Protein AF-A0AAN9A4E6-F1 (afdb_monomer_lite)

Secondary structure (DSSP, 8-state):
-HHHHHHHHHHHHHHHHHHHHHHHHHHHHHHHHHS------TT----HHHHHHHHHHHHH-----------S-S-S--PPPPPPTTTSPPPPPHHHHHTTHHHHHHHHHHHHHHHHHHHHHHHHHHHHHHHHHHHHHHHHHHHHHHHHHHHHHHHHHHHHHHHHHHHHHT--

pLDDT: mean 75.75, std 17.44, range [39.69, 97.88]

Structure (mmCIF, N/CA/C/O backbone):
data_AF-A0AAN9A4E6-F1
#
_entry.id   AF-A0AAN9A4E6-F1
#
loop_
_atom_site.group_PDB
_atom_site.id
_atom_site.type_symbol
_atom_site.label_atom_id
_atom_site.label_alt_id
_atom_site.label_comp_id
_atom_site.label_asym_id
_atom_site.label_entity_id
_atom_site.label_seq_id
_atom_site.pdbx_PDB_ins_code
_atom_site.Cartn_x
_atom_site.Cartn_y
_atom_site.Cartn_z
_atom_site.occupancy
_atom_site.B_iso_or_equiv
_atom_site.auth_seq_id
_atom_site.auth_comp_id
_atom_site.auth_asym_id
_atom_site.auth_atom_id
_atom_site.pdbx_PDB_model_num
ATOM 1 N N . MET A 1 1 ? 35.229 -15.021 -0.416 1.00 56.41 1 MET A N 1
ATOM 2 C CA . MET A 1 1 ? 34.281 -14.074 0.224 1.00 56.41 1 MET A CA 1
ATOM 3 C C . MET A 1 1 ? 34.875 -12.681 0.481 1.00 56.41 1 MET A C 1
ATOM 5 O O . MET A 1 1 ? 34.088 -11.760 0.625 1.00 56.41 1 MET A O 1
ATOM 9 N N . LYS A 1 2 ? 36.209 -12.477 0.507 1.00 57.44 2 LYS A N 1
ATOM 10 C CA . LYS A 1 2 ? 36.812 -11.129 0.637 1.00 57.44 2 LYS A CA 1
ATOM 11 C C . LYS A 1 2 ? 36.612 -10.239 -0.604 1.00 57.44 2 LYS A C 1
ATOM 13 O O . LYS A 1 2 ? 36.347 -9.055 -0.442 1.00 57.44 2 LYS A O 1
ATOM 18 N N . ASP A 1 3 ? 36.610 -10.825 -1.803 1.00 75.81 3 ASP A N 1
ATOM 19 C CA . ASP A 1 3 ? 36.472 -10.070 -3.061 1.00 75.81 3 ASP A CA 1
ATOM 20 C C . ASP A 1 3 ? 35.154 -9.305 -3.191 1.00 75.81 3 ASP A C 1
ATOM 22 O O . ASP A 1 3 ? 35.143 -8.175 -3.664 1.00 75.81 3 ASP A O 1
ATOM 26 N N . LEU A 1 4 ? 34.034 -9.879 -2.741 1.00 79.38 4 LEU A N 1
ATOM 27 C CA . LEU A 1 4 ? 32.730 -9.221 -2.873 1.00 79.38 4 LEU A CA 1
ATOM 28 C C . LEU A 1 4 ? 32.648 -7.945 -2.026 1.00 79.38 4 LEU A C 1
ATOM 30 O O . LEU A 1 4 ? 32.061 -6.949 -2.439 1.00 79.38 4 LEU A O 1
ATOM 34 N N . HIS A 1 5 ? 33.250 -7.979 -0.837 1.00 81.56 5 HIS A N 1
ATOM 35 C CA . HIS A 1 5 ? 33.288 -6.824 0.049 1.00 81.56 5 HIS A CA 1
ATOM 36 C C . HIS A 1 5 ? 34.184 -5.724 -0.526 1.00 81.56 5 HIS A C 1
ATOM 38 O O . HIS A 1 5 ? 33.785 -4.565 -0.553 1.00 81.56 5 HIS A O 1
ATOM 44 N N . GLU A 1 6 ? 35.344 -6.091 -1.073 1.00 85.31 6 GLU A N 1
ATOM 45 C CA . GLU A 1 6 ? 36.250 -5.139 -1.715 1.00 85.31 6 GLU A CA 1
ATOM 46 C C . GLU A 1 6 ? 35.633 -4.495 -2.967 1.00 85.31 6 GLU A C 1
ATOM 48 O O . GLU A 1 6 ? 35.752 -3.286 -3.170 1.00 85.31 6 GLU A O 1
ATOM 53 N N . VAL A 1 7 ? 34.915 -5.272 -3.783 1.00 84.62 7 VAL A N 1
ATOM 54 C CA . VAL A 1 7 ? 34.176 -4.751 -4.942 1.00 84.62 7 VAL A CA 1
ATOM 55 C C . VAL A 1 7 ? 33.073 -3.788 -4.498 1.00 84.62 7 VAL A C 1
ATOM 57 O O . VAL A 1 7 ? 32.965 -2.698 -5.057 1.00 84.62 7 VAL A O 1
ATOM 60 N N . ASN A 1 8 ? 32.304 -4.134 -3.463 1.00 83.62 8 ASN A N 1
ATOM 61 C CA . ASN A 1 8 ? 31.252 -3.261 -2.941 1.00 83.62 8 ASN A CA 1
ATOM 62 C C . ASN A 1 8 ? 31.806 -1.947 -2.380 1.00 83.62 8 ASN A C 1
ATOM 64 O O . ASN A 1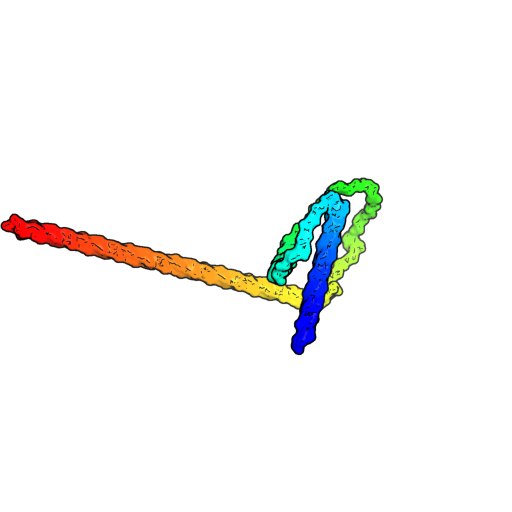 8 ? 31.252 -0.886 -2.661 1.00 83.62 8 ASN A O 1
ATOM 68 N N . GLU A 1 9 ? 32.914 -1.986 -1.641 1.00 85.12 9 GLU A N 1
ATOM 69 C CA . GLU A 1 9 ? 33.566 -0.773 -1.134 1.00 85.12 9 GLU A CA 1
ATOM 70 C C . GLU A 1 9 ? 34.098 0.106 -2.277 1.00 85.12 9 GLU A C 1
ATOM 72 O O . GLU A 1 9 ? 33.914 1.324 -2.266 1.00 85.12 9 GLU A O 1
ATOM 77 N N . ARG A 1 10 ? 34.677 -0.489 -3.330 1.00 84.94 10 ARG A N 1
ATOM 78 C CA . ARG A 1 10 ? 35.106 0.258 -4.528 1.00 84.94 10 ARG A CA 1
ATOM 79 C C . ARG A 1 10 ? 33.936 0.934 -5.240 1.00 84.94 10 ARG A C 1
ATOM 81 O O . ARG A 1 10 ? 34.072 2.082 -5.659 1.00 84.94 10 ARG A O 1
ATOM 88 N N . VAL A 1 11 ? 32.803 0.244 -5.382 1.00 84.56 11 VAL A N 1
ATOM 89 C CA . VAL A 1 11 ? 31.593 0.809 -5.998 1.00 84.56 11 VAL A CA 1
ATOM 90 C C . VAL A 1 11 ? 31.053 1.958 -5.152 1.00 84.56 11 VAL A C 1
ATOM 92 O O . VAL A 1 11 ? 30.831 3.040 -5.688 1.00 84.56 11 VAL A O 1
ATOM 95 N N . LYS A 1 12 ? 30.924 1.776 -3.833 1.00 83.00 12 LYS A N 1
ATOM 96 C CA . LYS A 1 12 ? 30.470 2.835 -2.916 1.00 83.00 12 LYS A CA 1
ATOM 97 C C . LYS A 1 12 ? 31.342 4.085 -3.001 1.00 83.00 12 LYS A C 1
ATOM 99 O O . LYS A 1 12 ? 30.815 5.188 -3.136 1.00 83.00 12 LYS A O 1
ATOM 104 N N . ASN A 1 13 ? 32.662 3.915 -2.989 1.00 85.19 13 ASN A N 1
ATOM 105 C CA . ASN A 1 13 ? 33.601 5.031 -3.079 1.00 85.19 13 ASN A CA 1
ATOM 106 C C . ASN A 1 13 ? 33.473 5.780 -4.411 1.00 85.19 13 ASN A C 1
ATOM 108 O O . ASN A 1 13 ? 33.335 7.002 -4.411 1.00 85.19 13 ASN A O 1
ATOM 112 N N . LYS A 1 14 ? 33.414 5.060 -5.539 1.00 89.25 14 LYS A N 1
ATOM 113 C CA . LYS A 1 14 ? 33.226 5.684 -6.859 1.00 89.25 14 LYS A CA 1
ATOM 114 C C . LYS A 1 14 ? 31.885 6.402 -6.989 1.00 89.25 14 LYS A C 1
ATOM 116 O O . LYS A 1 14 ? 31.822 7.482 -7.569 1.00 89.25 14 LYS A O 1
ATOM 121 N N . THR A 1 15 ? 30.815 5.842 -6.434 1.00 83.00 15 THR A N 1
ATOM 122 C CA . THR A 1 15 ? 29.497 6.490 -6.427 1.00 83.00 15 THR A CA 1
ATOM 123 C C . THR A 1 15 ? 29.530 7.809 -5.654 1.00 83.00 15 THR A C 1
ATOM 125 O O . THR A 1 15 ? 28.965 8.805 -6.109 1.00 83.00 15 THR A O 1
ATOM 128 N N . LEU A 1 16 ? 30.233 7.854 -4.516 1.00 82.06 16 LEU A N 1
ATOM 129 C CA . LEU A 1 16 ? 30.421 9.086 -3.745 1.00 82.06 16 LEU A CA 1
ATOM 130 C C . LEU A 1 16 ? 31.248 10.130 -4.506 1.00 82.06 16 LEU A C 1
ATOM 132 O O . LEU A 1 16 ? 30.900 11.311 -4.487 1.00 82.06 16 LEU A O 1
ATOM 136 N N . GLU A 1 17 ? 32.312 9.714 -5.192 1.00 85.19 17 GLU A N 1
ATOM 137 C CA . GLU A 1 17 ? 33.138 10.600 -6.022 1.00 85.19 17 GLU A CA 1
ATOM 138 C C . GLU A 1 17 ? 32.333 11.222 -7.168 1.00 85.19 17 GLU A C 1
ATOM 140 O O . GLU A 1 17 ? 32.284 12.448 -7.285 1.00 85.19 17 GLU A O 1
ATOM 145 N N . LEU A 1 18 ? 31.616 10.399 -7.940 1.00 87.31 18 LEU A N 1
ATOM 146 C CA . LEU A 1 18 ? 30.759 10.864 -9.035 1.00 87.31 18 LEU A CA 1
ATOM 147 C C . LEU A 1 18 ? 29.684 11.833 -8.546 1.00 87.31 18 LEU A C 1
ATOM 149 O O . LEU A 1 18 ? 29.337 12.792 -9.232 1.00 87.31 18 LEU A O 1
ATOM 153 N N . ARG A 1 19 ? 29.142 11.606 -7.348 1.00 80.62 19 ARG A N 1
ATOM 154 C CA . ARG A 1 19 ? 28.154 12.509 -6.760 1.00 80.62 19 ARG A CA 1
ATOM 155 C C . ARG A 1 19 ? 28.755 13.873 -6.435 1.00 80.62 19 ARG A C 1
ATOM 157 O O . ARG A 1 19 ? 28.137 14.883 -6.759 1.00 80.62 19 ARG A O 1
ATOM 164 N N . ARG A 1 20 ? 29.937 13.915 -5.814 1.00 82.56 20 ARG A N 1
ATOM 165 C CA . ARG A 1 20 ? 30.631 15.181 -5.518 1.00 82.56 20 ARG A CA 1
ATOM 166 C C . ARG A 1 20 ? 30.914 15.961 -6.795 1.00 82.56 20 ARG A C 1
ATOM 168 O O . ARG A 1 20 ? 30.699 17.168 -6.830 1.00 82.56 20 ARG A O 1
ATOM 175 N N . GLU A 1 21 ? 31.338 15.263 -7.842 1.00 86.75 21 GLU A N 1
ATOM 176 C CA . GLU A 1 21 ? 31.574 15.865 -9.150 1.00 86.75 21 GLU A CA 1
ATOM 177 C C . GLU A 1 21 ? 30.280 16.410 -9.770 1.00 86.75 21 GLU A C 1
ATOM 179 O O . GLU A 1 21 ? 30.243 17.563 -10.190 1.00 86.75 21 GLU A O 1
ATOM 184 N N . ARG A 1 22 ? 29.180 15.645 -9.741 1.00 85.69 22 ARG A N 1
ATOM 185 C CA . ARG A 1 22 ? 27.866 16.105 -10.223 1.00 85.69 22 ARG A CA 1
ATOM 186 C C . ARG A 1 22 ? 27.371 17.341 -9.482 1.00 85.69 22 ARG A C 1
ATOM 188 O O . ARG A 1 22 ? 26.930 18.284 -10.125 1.00 85.69 22 ARG A O 1
ATOM 195 N N . VAL A 1 23 ? 27.452 17.351 -8.150 1.00 85.25 23 VAL A N 1
ATOM 196 C CA . VAL A 1 23 ? 27.041 18.512 -7.342 1.00 85.25 23 VAL A CA 1
ATOM 197 C C . VAL A 1 23 ? 27.884 19.730 -7.705 1.00 85.25 23 VAL A C 1
ATOM 199 O O . VAL A 1 23 ? 27.326 20.796 -7.942 1.00 85.25 23 VAL A O 1
ATOM 202 N N . ARG A 1 24 ? 29.203 19.562 -7.848 1.00 87.31 24 ARG A N 1
ATOM 203 C CA . ARG A 1 24 ? 30.099 20.637 -8.285 1.00 87.31 24 ARG A CA 1
ATOM 204 C C . ARG A 1 24 ? 29.708 21.192 -9.659 1.00 87.31 24 ARG A C 1
ATOM 206 O O . ARG A 1 24 ? 29.629 22.405 -9.814 1.00 87.31 24 ARG A O 1
ATOM 213 N N . LEU A 1 25 ? 29.435 20.323 -10.634 1.00 88.38 25 LEU A N 1
ATOM 214 C CA . LEU A 1 25 ? 29.020 20.736 -11.980 1.00 88.38 25 LEU A CA 1
ATOM 215 C C . LEU A 1 25 ? 27.668 21.458 -11.969 1.00 88.38 25 LEU A C 1
ATOM 217 O O . LEU A 1 25 ? 27.495 22.443 -12.680 1.00 88.38 25 LEU A O 1
ATOM 221 N N . ILE A 1 26 ? 26.721 20.996 -11.150 1.00 85.81 26 ILE A N 1
ATOM 222 C CA . ILE A 1 26 ? 25.425 21.660 -10.970 1.00 85.81 26 ILE A CA 1
ATOM 223 C C . ILE A 1 26 ? 25.628 23.052 -10.371 1.00 85.81 26 ILE A C 1
ATOM 225 O O . ILE A 1 26 ? 25.056 24.005 -10.884 1.00 85.81 26 ILE A O 1
ATOM 229 N N . GLN A 1 27 ? 26.464 23.196 -9.341 1.00 84.50 27 GLN A N 1
ATOM 230 C CA . GLN A 1 27 ? 26.773 24.501 -8.746 1.00 84.50 27 GLN A CA 1
ATOM 231 C C . GLN A 1 27 ? 27.404 25.456 -9.761 1.00 84.50 27 GLN A C 1
ATOM 233 O O . GLN A 1 27 ? 27.016 26.619 -9.833 1.00 84.50 27 GLN A O 1
ATOM 238 N N . GLU A 1 28 ? 28.341 24.964 -10.570 1.00 86.81 28 GLU A N 1
ATOM 239 C CA . GLU A 1 28 ? 28.983 25.750 -11.623 1.00 86.81 28 GLU A CA 1
ATOM 240 C C . GLU A 1 28 ? 27.975 26.185 -12.696 1.00 86.81 28 GLU A C 1
ATOM 242 O O . GLU A 1 28 ? 27.922 27.363 -13.047 1.00 86.81 28 GLU A O 1
ATOM 247 N N . LYS A 1 29 ? 27.103 25.273 -13.144 1.00 87.31 29 LYS A N 1
ATOM 248 C CA . LYS A 1 29 ? 26.045 25.576 -14.119 1.00 87.31 29 LYS A CA 1
ATOM 249 C C . LYS A 1 29 ? 24.985 26.529 -13.580 1.00 87.31 29 LYS A C 1
ATOM 251 O O . LYS A 1 29 ? 24.548 27.422 -14.297 1.00 87.31 29 LYS A O 1
ATOM 256 N N . VAL A 1 30 ? 24.584 26.371 -12.325 1.00 86.38 30 VAL A N 1
ATOM 257 C CA . VAL A 1 30 ? 23.643 27.274 -11.653 1.00 86.38 30 VAL A CA 1
ATOM 258 C C . VAL A 1 30 ? 24.243 28.671 -11.514 1.00 86.38 30 VAL A C 1
ATOM 260 O O . VAL A 1 30 ? 23.570 29.660 -11.797 1.00 86.38 30 VAL A O 1
ATOM 263 N N . LYS A 1 31 ? 25.526 28.761 -11.154 1.00 85.81 31 LYS A N 1
ATOM 264 C CA . LYS A 1 31 ? 26.251 30.032 -11.084 1.00 85.81 31 LYS A CA 1
ATOM 265 C C . LYS A 1 31 ? 26.351 30.706 -12.453 1.00 85.81 31 LYS A C 1
ATOM 267 O O . LYS A 1 31 ? 26.167 31.916 -12.535 1.00 85.81 31 LYS A O 1
ATOM 272 N N . GLU A 1 32 ? 26.604 29.938 -13.513 1.00 85.25 32 GLU A N 1
ATOM 273 C CA . GLU A 1 32 ? 26.640 30.431 -14.896 1.00 85.25 32 GLU A CA 1
ATOM 274 C C . GLU A 1 32 ? 25.271 30.960 -15.358 1.00 85.25 32 GLU A C 1
ATOM 276 O O . GLU A 1 32 ? 25.199 32.029 -15.958 1.00 85.25 32 GLU A O 1
ATOM 281 N N . LEU A 1 33 ? 24.186 30.237 -15.062 1.00 83.44 33 LEU A N 1
ATOM 282 C CA . LEU A 1 33 ? 22.842 30.556 -15.558 1.00 83.44 33 LEU A CA 1
ATOM 283 C C . LEU A 1 33 ? 22.113 31.624 -14.734 1.00 83.44 33 LEU A C 1
ATOM 285 O O . LEU A 1 33 ? 21.390 32.442 -15.300 1.00 83.44 33 LEU A O 1
ATOM 289 N N . TRP A 1 34 ? 22.265 31.612 -13.408 1.00 79.88 34 TRP A N 1
ATOM 290 C CA . TRP A 1 34 ? 21.479 32.452 -12.492 1.00 79.88 34 TRP A CA 1
ATOM 291 C C . TRP A 1 34 ? 22.317 33.466 -11.711 1.00 79.88 34 TRP A C 1
ATOM 293 O O . TRP A 1 34 ? 21.764 34.274 -10.964 1.00 79.88 34 TRP A O 1
ATOM 303 N N . GLY A 1 35 ? 23.648 33.444 -11.848 1.00 76.06 35 GLY A N 1
ATOM 304 C CA . GLY A 1 35 ? 24.549 34.384 -11.170 1.00 76.06 35 GLY A CA 1
ATOM 305 C C . GLY A 1 35 ? 24.531 34.288 -9.639 1.00 76.06 35 GLY A C 1
ATOM 306 O O . GLY A 1 35 ? 25.121 35.128 -8.964 1.00 76.06 35 GLY A O 1
ATOM 307 N N . THR A 1 36 ? 23.849 33.283 -9.084 1.00 68.62 36 THR A N 1
ATOM 308 C CA . THR A 1 36 ? 23.672 33.066 -7.647 1.00 68.62 36 THR A CA 1
ATOM 309 C C . THR A 1 36 ? 24.448 31.829 -7.215 1.00 68.62 36 THR A C 1
ATOM 311 O O . THR A 1 36 ? 24.412 30.790 -7.872 1.00 68.62 36 THR A O 1
ATOM 314 N N . GLU A 1 37 ? 25.174 31.939 -6.107 1.00 70.44 37 GLU A N 1
ATOM 315 C CA . GLU A 1 37 ? 25.956 30.838 -5.552 1.00 70.44 37 GLU A CA 1
ATOM 316 C C . GLU A 1 37 ? 25.087 30.057 -4.563 1.00 70.44 37 GLU A C 1
ATOM 318 O O . GLU A 1 37 ? 24.683 30.584 -3.529 1.00 70.44 37 GLU A O 1
ATOM 323 N N . ILE A 1 38 ? 24.752 28.812 -4.914 1.00 69.94 38 ILE A N 1
ATOM 324 C CA . ILE A 1 38 ? 23.999 27.906 -4.042 1.00 69.94 38 ILE A CA 1
ATOM 325 C C . ILE A 1 38 ? 24.981 26.935 -3.387 1.00 69.94 38 ILE A C 1
ATOM 327 O O . ILE A 1 38 ? 25.633 26.123 -4.054 1.00 69.94 38 ILE A O 1
ATOM 331 N N . GLU A 1 39 ? 25.067 26.993 -2.062 1.00 69.81 39 GLU A N 1
ATOM 332 C CA . GLU A 1 39 ? 25.796 26.007 -1.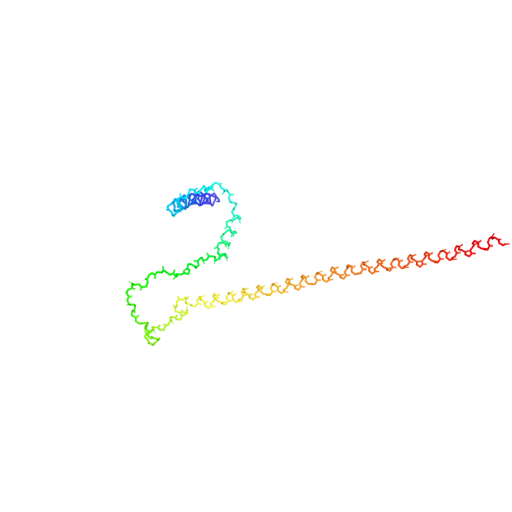270 1.00 69.81 39 GLU A CA 1
ATOM 333 C C . GLU A 1 39 ? 24.950 24.735 -1.142 1.00 69.81 39 GLU A C 1
ATOM 335 O O . GLU A 1 39 ? 23.988 24.664 -0.380 1.00 69.81 39 GLU A O 1
ATOM 340 N N . LEU A 1 40 ? 25.299 23.717 -1.930 1.00 66.81 40 LEU A N 1
ATOM 341 C CA . LEU A 1 40 ? 24.735 22.378 -1.830 1.00 66.81 40 LEU A CA 1
ATOM 342 C C . LEU A 1 40 ? 25.696 21.531 -0.998 1.00 66.81 40 LEU A C 1
ATOM 344 O O . LEU A 1 40 ? 26.831 21.276 -1.410 1.00 66.81 40 LEU A O 1
ATOM 348 N N . ASP A 1 41 ? 25.248 21.092 0.176 1.00 61.44 41 ASP A N 1
ATOM 349 C CA . ASP A 1 41 ? 26.063 20.246 1.041 1.00 61.44 41 ASP A CA 1
ATOM 350 C C . ASP A 1 41 ? 26.215 18.841 0.436 1.00 61.44 41 ASP A C 1
ATOM 352 O O . ASP A 1 41 ? 25.289 18.028 0.380 1.00 61.44 41 ASP A O 1
ATOM 356 N N . SER A 1 42 ? 27.428 18.556 -0.032 1.00 58.72 42 SER A N 1
ATOM 357 C CA . SER A 1 42 ? 27.807 17.279 -0.639 1.00 58.72 42 SER A CA 1
ATOM 358 C C . SER A 1 42 ? 28.101 16.173 0.385 1.00 58.72 42 SER A C 1
ATOM 360 O O . SER A 1 42 ? 28.379 15.037 -0.011 1.00 58.72 42 SER A O 1
ATOM 362 N N . THR A 1 43 ? 28.053 16.477 1.690 1.00 56.03 43 THR A N 1
ATOM 363 C CA . THR A 1 43 ? 28.392 15.537 2.771 1.00 56.03 43 THR A CA 1
ATOM 364 C C . THR A 1 43 ? 27.199 14.856 3.436 1.00 56.03 43 THR A C 1
ATOM 366 O O . THR A 1 43 ? 27.410 13.947 4.245 1.00 56.03 43 THR A O 1
ATOM 369 N N . LEU A 1 44 ? 25.963 15.196 3.055 1.00 56.16 44 LEU A N 1
ATOM 370 C CA . LEU A 1 44 ? 24.766 14.494 3.518 1.00 56.16 44 LEU A CA 1
ATOM 371 C C . LEU A 1 44 ? 24.854 13.002 3.151 1.00 56.16 44 LEU A C 1
ATOM 373 O O . LEU A 1 44 ? 24.703 12.597 1.995 1.00 56.16 44 LEU A O 1
ATOM 377 N N . ARG A 1 45 ? 25.129 12.170 4.162 1.00 53.66 45 ARG A N 1
ATOM 378 C CA . ARG A 1 45 ? 25.069 10.708 4.088 1.00 53.66 45 ARG A CA 1
ATOM 379 C C . ARG A 1 45 ? 23.605 10.286 4.024 1.00 53.66 45 ARG A C 1
ATOM 381 O O . ARG A 1 45 ? 23.033 9.882 5.030 1.00 53.66 45 ARG A O 1
ATOM 388 N N . PHE A 1 46 ? 23.008 10.403 2.846 1.00 51.75 46 PHE A N 1
ATOM 389 C CA . PHE A 1 46 ? 21.739 9.744 2.561 1.00 51.75 46 PHE A CA 1
ATOM 390 C C . PHE A 1 46 ? 21.961 8.242 2.718 1.00 51.75 46 PHE A C 1
ATOM 392 O O . PHE A 1 46 ? 22.875 7.683 2.106 1.00 51.75 46 PHE A O 1
ATOM 399 N N . GLN A 1 47 ? 21.200 7.619 3.614 1.00 50.47 47 GLN A N 1
ATOM 400 C CA . GLN A 1 47 ? 21.222 6.170 3.755 1.00 50.47 47 GLN A CA 1
ATOM 401 C C . GLN A 1 47 ? 20.720 5.578 2.434 1.00 50.47 47 GLN A C 1
ATOM 403 O O . GLN A 1 47 ? 19.883 6.186 1.772 1.00 50.47 47 GLN A O 1
ATOM 408 N N . ASP A 1 48 ? 21.216 4.407 2.031 1.00 52.19 48 ASP A N 1
ATOM 409 C CA . ASP A 1 48 ? 20.854 3.770 0.750 1.00 52.19 48 ASP A CA 1
ATOM 410 C C . ASP A 1 48 ? 19.320 3.629 0.550 1.00 52.19 48 ASP A C 1
ATOM 412 O O . ASP A 1 48 ? 18.845 3.548 -0.579 1.00 52.19 48 ASP A O 1
ATOM 416 N N . GLN A 1 49 ? 18.534 3.687 1.635 1.00 49.12 49 GLN A N 1
ATOM 417 C CA . GLN A 1 49 ? 17.064 3.709 1.627 1.00 49.12 49 GLN A CA 1
ATOM 418 C C . GLN A 1 49 ? 16.447 4.987 1.029 1.00 49.12 49 GLN A C 1
ATOM 420 O O . GLN A 1 49 ? 15.375 4.918 0.429 1.00 49.12 49 GLN A O 1
ATOM 425 N N . ASP A 1 50 ? 17.123 6.133 1.125 1.00 56.38 50 ASP A N 1
ATOM 426 C CA . ASP A 1 50 ? 16.648 7.393 0.544 1.00 56.38 50 ASP A CA 1
ATOM 427 C C . ASP A 1 50 ? 16.883 7.429 -0.975 1.00 56.38 50 ASP A C 1
ATOM 429 O O . ASP A 1 50 ? 16.162 8.100 -1.707 1.00 56.38 50 ASP A O 1
ATOM 433 N N . LEU A 1 51 ? 17.869 6.678 -1.482 1.00 53.44 51 LEU A N 1
ATOM 434 C CA . LEU A 1 51 ? 18.211 6.629 -2.909 1.00 53.44 51 LEU A CA 1
ATOM 435 C C . LEU A 1 51 ? 17.143 5.925 -3.749 1.00 53.44 51 LEU A C 1
ATOM 437 O O . LEU A 1 51 ? 16.800 6.414 -4.824 1.00 53.44 51 LEU A O 1
ATOM 441 N N . GLU A 1 52 ? 16.593 4.810 -3.263 1.00 54.28 52 GLU A N 1
ATOM 442 C CA . GLU A 1 52 ? 15.473 4.139 -3.934 1.00 54.28 52 GLU A CA 1
ATOM 443 C C . GLU A 1 52 ? 14.207 4.998 -3.918 1.00 54.28 52 GLU A C 1
ATOM 445 O O . GLU A 1 52 ? 13.466 5.013 -4.902 1.00 54.28 52 GLU A O 1
ATOM 450 N N . GLN A 1 53 ? 13.976 5.748 -2.838 1.00 55.91 53 GLN A N 1
ATOM 451 C CA . GLN A 1 53 ? 12.825 6.643 -2.732 1.00 55.91 53 GLN A CA 1
ATOM 452 C C . GLN A 1 53 ? 12.969 7.878 -3.625 1.00 55.91 53 GLN A C 1
ATOM 454 O O . GLN A 1 53 ? 12.013 8.228 -4.308 1.00 55.91 53 GLN A O 1
ATOM 459 N N . ILE A 1 54 ? 14.156 8.488 -3.702 1.00 57.09 54 ILE A N 1
ATOM 460 C CA . ILE A 1 54 ? 14.421 9.640 -4.579 1.00 57.09 54 ILE A CA 1
ATOM 461 C C . ILE A 1 54 ? 14.406 9.224 -6.054 1.00 57.09 54 ILE A C 1
ATOM 463 O O . ILE A 1 54 ? 13.853 9.945 -6.877 1.00 57.09 54 ILE A O 1
ATOM 467 N N . ALA A 1 55 ? 14.954 8.057 -6.409 1.00 54.94 55 ALA A N 1
ATOM 468 C CA . ALA A 1 55 ? 14.883 7.548 -7.780 1.00 54.94 55 ALA A CA 1
ATOM 469 C C . ALA A 1 55 ? 13.441 7.202 -8.189 1.00 54.94 55 ALA A C 1
ATOM 471 O O . ALA A 1 55 ? 13.045 7.490 -9.315 1.00 54.94 55 ALA A O 1
ATOM 472 N N . LYS A 1 56 ? 12.631 6.644 -7.275 1.00 56.50 56 LYS A N 1
ATOM 473 C CA . LYS A 1 56 ? 11.189 6.463 -7.507 1.00 56.50 56 LYS A CA 1
ATOM 474 C C . LYS A 1 56 ? 10.460 7.796 -7.637 1.00 56.50 56 LYS A C 1
ATOM 476 O O . LYS A 1 56 ? 9.658 7.934 -8.551 1.00 56.50 56 LYS A O 1
ATOM 481 N N . ALA A 1 57 ? 10.743 8.765 -6.769 1.00 54.16 57 ALA A N 1
ATOM 482 C CA . ALA A 1 57 ? 10.098 10.075 -6.788 1.00 54.16 57 ALA A CA 1
ATOM 483 C C . ALA A 1 57 ? 10.451 10.869 -8.054 1.00 54.16 57 ALA A C 1
ATOM 485 O O . ALA A 1 57 ? 9.548 11.362 -8.713 1.00 54.16 57 ALA A O 1
ATOM 486 N N . ALA A 1 58 ? 11.718 10.888 -8.477 1.00 55.06 58 ALA A N 1
ATOM 487 C CA . ALA A 1 58 ? 12.169 11.592 -9.682 1.00 55.06 58 ALA A CA 1
ATOM 488 C C . ALA A 1 58 ? 11.643 10.988 -11.000 1.00 55.06 58 ALA A C 1
ATOM 490 O O . ALA A 1 58 ? 11.686 11.643 -12.036 1.00 55.06 58 ALA A O 1
ATOM 491 N N . VAL A 1 59 ? 11.166 9.738 -10.978 1.00 53.84 59 VAL A N 1
ATOM 492 C CA . VAL A 1 59 ? 10.504 9.089 -12.124 1.00 53.84 59 VAL A CA 1
ATOM 493 C C . VAL A 1 59 ? 8.976 9.235 -12.048 1.00 53.84 59 VAL A C 1
ATOM 495 O O . VAL A 1 59 ? 8.310 9.187 -13.078 1.00 53.84 59 VAL A O 1
ATOM 498 N N . SER A 1 60 ? 8.413 9.433 -10.849 1.00 51.03 60 SER A N 1
ATOM 499 C CA . SER A 1 60 ? 6.972 9.634 -10.626 1.00 51.03 60 SER A CA 1
ATOM 500 C C . SER A 1 60 ? 6.549 11.099 -10.776 1.00 51.03 60 SER A C 1
ATOM 502 O O . SER A 1 60 ? 5.481 11.376 -11.316 1.00 51.03 60 SER A O 1
ATOM 504 N N . GLU A 1 61 ? 7.387 12.044 -10.350 1.00 48.50 61 GLU A N 1
ATOM 505 C CA . GLU A 1 61 ? 7.200 13.477 -10.579 1.00 48.50 61 GLU A CA 1
ATOM 506 C C . GLU A 1 61 ? 7.769 13.839 -11.950 1.00 48.50 61 GLU A C 1
ATOM 508 O O . GLU A 1 61 ? 8.832 14.437 -12.102 1.00 48.50 61 GLU A O 1
ATOM 513 N N . GLY A 1 62 ? 7.026 13.437 -12.978 1.00 46.72 62 GLY A N 1
ATOM 514 C CA . GLY A 1 62 ? 7.145 13.966 -14.327 1.00 46.72 62 GLY A CA 1
ATOM 515 C C . GLY A 1 62 ? 6.703 15.426 -14.407 1.00 46.72 62 GLY A C 1
ATOM 516 O O . GLY A 1 62 ? 5.861 15.749 -15.240 1.00 46.72 62 GLY A O 1
ATOM 517 N N . ASP A 1 63 ? 7.312 16.313 -13.617 1.00 44.06 63 ASP A N 1
ATOM 518 C CA . ASP A 1 63 ? 7.374 17.736 -13.950 1.00 44.06 63 ASP A CA 1
ATOM 519 C C . ASP A 1 63 ? 8.421 17.907 -15.056 1.00 44.06 63 ASP A C 1
ATOM 521 O O . ASP A 1 63 ? 9.486 18.512 -14.920 1.00 44.06 63 ASP A O 1
ATOM 525 N N . VAL A 1 64 ? 8.087 17.341 -16.216 1.00 46.25 64 VAL A N 1
ATOM 526 C CA . VAL A 1 64 ? 8.536 17.904 -17.476 1.00 46.25 64 VAL A CA 1
ATOM 527 C C . VAL A 1 64 ? 7.906 19.285 -17.495 1.00 46.25 64 VAL A C 1
ATOM 529 O O . VAL A 1 64 ? 6.718 19.422 -17.785 1.00 46.25 64 VAL A O 1
ATOM 532 N N . ILE A 1 65 ? 8.691 20.305 -17.149 1.00 42.22 65 ILE A N 1
ATOM 533 C CA . ILE A 1 65 ? 8.370 21.682 -17.499 1.00 42.22 65 ILE A CA 1
ATOM 534 C C . ILE A 1 65 ? 8.183 21.658 -19.015 1.00 42.22 65 ILE A C 1
ATOM 536 O O . ILE A 1 65 ? 9.147 21.656 -19.783 1.00 42.22 65 ILE A O 1
ATOM 540 N N . ARG A 1 66 ? 6.926 21.564 -19.451 1.00 45.91 66 ARG A N 1
ATOM 541 C CA . ARG A 1 66 ? 6.530 21.986 -20.781 1.00 45.91 66 ARG A CA 1
ATOM 542 C C . ARG A 1 66 ? 6.788 23.477 -20.768 1.00 45.91 66 ARG A C 1
ATOM 544 O O . ARG A 1 66 ? 5.993 24.259 -20.265 1.00 45.91 66 ARG A O 1
ATOM 551 N N . VAL A 1 67 ? 7.974 23.849 -21.234 1.00 39.69 67 VAL A N 1
ATOM 552 C CA . VAL A 1 67 ? 8.155 25.171 -21.802 1.00 39.69 67 VAL A CA 1
ATOM 553 C C . VAL A 1 67 ? 7.235 25.146 -23.010 1.00 39.69 67 VAL A C 1
ATOM 555 O O . VAL A 1 67 ? 7.583 24.569 -24.041 1.00 39.69 67 VAL A O 1
ATOM 558 N N . ASP A 1 68 ? 6.009 25.632 -22.820 1.00 43.00 68 ASP A N 1
ATOM 559 C CA . ASP A 1 68 ? 5.145 26.003 -23.924 1.00 43.00 68 ASP A CA 1
ATOM 560 C C . ASP A 1 68 ? 5.982 26.970 -24.758 1.00 43.00 68 ASP A C 1
ATOM 562 O O . ASP A 1 68 ? 6.340 28.064 -24.320 1.00 43.00 68 ASP A O 1
ATOM 566 N N . GLY A 1 69 ? 6.454 26.462 -25.893 1.00 47.09 69 GLY A N 1
ATOM 567 C CA . GLY A 1 69 ? 7.305 27.179 -26.823 1.00 47.09 69 GLY A CA 1
ATOM 568 C C . GLY A 1 69 ? 6.482 28.202 -27.583 1.00 47.09 69 GLY A C 1
ATOM 569 O O . GLY A 1 69 ? 6.317 28.053 -28.788 1.00 47.09 69 GLY A O 1
ATOM 570 N N . ASP A 1 70 ? 5.973 29.206 -26.880 1.00 51.38 70 ASP A N 1
ATOM 571 C CA . ASP A 1 70 ? 5.451 30.417 -27.489 1.00 51.38 70 ASP A CA 1
ATOM 572 C C . ASP A 1 70 ? 6.513 31.517 -27.396 1.00 51.38 70 ASP A C 1
ATOM 574 O O . ASP A 1 70 ? 7.123 31.743 -26.353 1.00 51.38 70 ASP A O 1
ATOM 578 N N . GLU A 1 71 ? 6.723 32.167 -28.542 1.00 51.50 71 GLU A N 1
ATOM 579 C CA . GLU A 1 71 ? 7.719 33.203 -28.851 1.00 51.50 71 GLU A CA 1
ATOM 580 C C . GLU A 1 71 ? 9.142 32.712 -29.175 1.00 51.50 71 GLU A C 1
ATOM 582 O O . GLU A 1 71 ? 10.146 33.161 -28.625 1.00 51.50 71 GLU A O 1
ATOM 587 N N . LEU A 1 72 ? 9.249 31.856 -30.198 1.00 50.00 72 LEU A N 1
ATOM 588 C CA . LEU A 1 72 ? 10.357 31.984 -31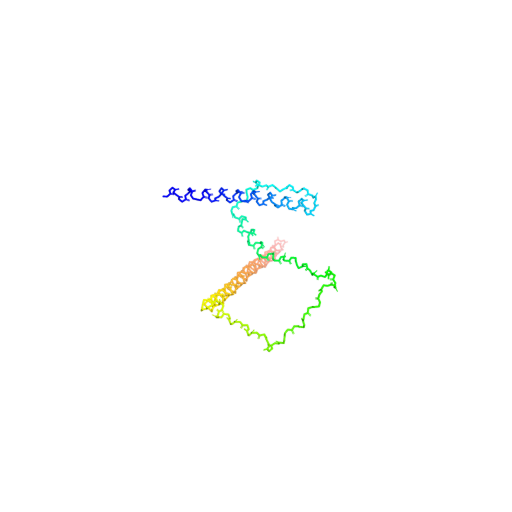.149 1.00 50.00 72 LEU A CA 1
ATOM 589 C C . LEU A 1 72 ? 9.855 32.766 -32.367 1.00 50.00 72 LEU A C 1
ATOM 591 O O . LEU A 1 72 ? 8.925 32.333 -33.045 1.00 50.00 72 LEU A O 1
ATOM 595 N N . ASP A 1 73 ? 10.477 33.921 -32.609 1.00 47.47 73 ASP A N 1
ATOM 596 C CA . ASP A 1 73 ? 10.228 34.837 -33.724 1.00 47.47 73 ASP A CA 1
ATOM 597 C C . ASP A 1 73 ? 9.908 34.118 -35.046 1.00 47.47 73 ASP A C 1
ATOM 599 O O . ASP A 1 73 ? 10.701 33.338 -35.585 1.00 47.47 73 ASP A O 1
ATOM 603 N N . ALA A 1 74 ? 8.738 34.440 -35.596 1.00 53.72 74 ALA A N 1
ATOM 604 C CA . ALA A 1 74 ? 8.162 33.886 -36.816 1.00 53.72 74 ALA A CA 1
ATOM 605 C C . ALA A 1 74 ? 8.824 34.400 -38.115 1.00 53.72 74 ALA A C 1
ATOM 607 O O . ALA A 1 74 ? 8.134 34.711 -39.082 1.00 53.72 74 ALA A O 1
ATOM 608 N N . GLU A 1 75 ? 10.155 34.473 -38.178 1.00 56.56 75 GLU A N 1
ATOM 609 C CA . GLU A 1 75 ? 10.880 34.867 -39.400 1.00 56.56 75 GLU A CA 1
ATOM 610 C C . GLU A 1 75 ? 12.039 33.926 -39.755 1.00 56.56 75 GLU A C 1
ATOM 612 O O . GLU A 1 75 ? 13.108 34.346 -40.204 1.00 56.56 75 GLU A O 1
ATOM 617 N N . ARG A 1 76 ? 11.848 32.609 -39.606 1.00 53.97 76 ARG A N 1
ATOM 618 C CA . ARG A 1 76 ? 12.859 31.638 -40.046 1.00 53.97 76 ARG A CA 1
ATOM 619 C C . ARG A 1 76 ? 12.297 30.593 -41.002 1.00 53.97 76 ARG A C 1
ATOM 621 O O . ARG A 1 76 ? 11.708 29.615 -40.577 1.00 53.97 76 ARG A O 1
ATOM 628 N N . ALA A 1 77 ? 12.579 30.840 -42.286 1.00 54.12 77 ALA A N 1
ATOM 629 C CA . ALA A 1 77 ? 12.550 29.939 -43.443 1.00 54.12 77 ALA A CA 1
ATOM 630 C C . ALA A 1 77 ? 11.254 29.138 -43.656 1.00 54.12 77 ALA A C 1
ATOM 632 O O . ALA A 1 77 ? 10.941 28.228 -42.899 1.00 54.12 77 ALA A O 1
ATOM 633 N N . GLY A 1 78 ? 10.552 29.430 -44.758 1.00 57.41 78 GLY A N 1
ATOM 634 C CA . GLY A 1 78 ? 9.371 28.685 -45.191 1.00 57.41 78 GLY A CA 1
ATOM 635 C C . GLY A 1 78 ? 9.617 27.179 -45.168 1.00 57.41 78 GLY A C 1
ATOM 636 O O . GLY A 1 78 ? 10.374 26.646 -45.983 1.00 57.41 78 GLY A O 1
ATOM 637 N N . THR A 1 79 ? 8.989 26.506 -44.211 1.00 62.56 79 THR A N 1
ATOM 638 C CA . THR A 1 79 ? 8.936 25.055 -44.157 1.00 62.56 79 THR A CA 1
ATOM 639 C C . THR A 1 79 ? 8.148 24.573 -45.375 1.00 62.56 79 THR A C 1
ATOM 641 O O . THR A 1 79 ? 7.068 25.104 -45.652 1.00 62.56 79 THR A O 1
ATOM 644 N N . PRO A 1 80 ? 8.679 23.612 -46.154 1.00 66.94 80 PRO A N 1
ATOM 645 C CA . PRO A 1 80 ? 7.906 23.008 -47.228 1.00 66.94 80 PRO A CA 1
ATOM 646 C C . PRO A 1 80 ? 6.612 22.413 -46.650 1.00 66.94 80 PRO A C 1
ATOM 648 O O . PRO A 1 80 ? 6.606 21.985 -45.489 1.00 66.94 80 PRO A O 1
ATOM 651 N N . PRO A 1 81 ? 5.512 22.414 -47.425 1.00 75.00 81 PRO A N 1
ATOM 652 C CA . PRO A 1 81 ? 4.241 21.874 -46.966 1.00 75.00 81 PRO A CA 1
ATOM 653 C C . PRO A 1 81 ? 4.427 20.428 -46.478 1.00 75.00 81 PRO A C 1
ATOM 655 O O . PRO A 1 81 ? 5.225 19.694 -47.070 1.00 75.00 81 PRO A O 1
ATOM 658 N N . PRO A 1 82 ? 3.739 20.023 -45.393 1.00 74.56 82 PRO A N 1
ATOM 659 C CA . PRO A 1 82 ? 3.833 18.662 -44.885 1.00 74.56 82 PRO A CA 1
ATOM 660 C C . PRO A 1 82 ? 3.470 17.676 -45.999 1.00 74.56 82 PRO A C 1
ATOM 662 O O . PRO A 1 82 ? 2.509 17.896 -46.739 1.00 74.56 82 PRO A O 1
ATOM 665 N N . LEU A 1 83 ? 4.276 16.619 -46.131 1.00 72.31 83 LEU A N 1
ATOM 666 C CA . LEU A 1 83 ? 4.021 15.528 -47.071 1.00 72.31 83 LEU A CA 1
ATOM 667 C C . LEU A 1 83 ? 2.630 14.943 -46.805 1.00 72.31 83 LEU A C 1
ATOM 669 O O . LEU A 1 83 ? 2.191 14.867 -45.657 1.00 72.31 83 LEU A O 1
ATOM 673 N N . SER A 1 84 ? 1.941 14.549 -47.873 1.00 76.19 84 SER A N 1
ATOM 674 C CA . SER A 1 84 ? 0.637 13.893 -47.760 1.00 76.19 84 SER A CA 1
ATOM 675 C C . SER A 1 84 ? 0.782 12.505 -47.120 1.00 76.19 84 SER A C 1
ATOM 677 O O . SER A 1 84 ? 1.812 11.851 -47.286 1.00 76.19 84 SER A O 1
ATOM 679 N N . ASP A 1 85 ? -0.249 12.032 -46.410 1.00 67.25 85 ASP A N 1
ATOM 680 C CA . ASP A 1 85 ? -0.239 10.722 -45.726 1.00 67.25 85 ASP A CA 1
ATOM 681 C C . ASP A 1 85 ? 0.037 9.535 -46.677 1.00 67.25 85 ASP A C 1
ATOM 683 O O . ASP A 1 85 ? 0.432 8.459 -46.236 1.00 67.25 85 ASP A O 1
ATOM 687 N N . GLU A 1 86 ? -0.132 9.732 -47.988 1.00 71.62 86 GLU A N 1
ATOM 688 C CA . GLU A 1 86 ? 0.132 8.755 -49.055 1.00 71.62 86 GLU A CA 1
ATOM 689 C C . GLU A 1 86 ? 1.621 8.669 -49.450 1.00 71.62 86 GLU A C 1
ATOM 691 O O . GLU A 1 86 ? 2.061 7.652 -49.988 1.00 71.62 86 GLU A O 1
ATOM 696 N N . GLU A 1 87 ? 2.411 9.709 -49.162 1.00 69.44 87 GLU A N 1
ATOM 697 C CA . GLU A 1 87 ? 3.867 9.766 -49.374 1.00 69.44 87 GLU A CA 1
ATOM 698 C C . GLU A 1 87 ? 4.660 9.419 -48.101 1.00 69.44 87 GLU A C 1
ATOM 700 O O . GLU A 1 87 ? 5.884 9.257 -48.140 1.00 69.44 87 GLU A O 1
ATOM 705 N N . LEU A 1 88 ? 3.969 9.278 -46.965 1.00 74.75 88 LEU A N 1
ATOM 706 C CA . LEU A 1 88 ? 4.546 8.794 -45.719 1.00 74.75 88 LEU A CA 1
ATOM 707 C C . LEU A 1 88 ? 4.728 7.273 -45.795 1.00 74.75 88 LEU A C 1
ATOM 709 O O . LEU A 1 88 ? 3.783 6.520 -46.030 1.00 74.75 88 LEU A O 1
ATOM 713 N N . ALA A 1 89 ? 5.948 6.790 -45.550 1.00 76.75 89 ALA A N 1
ATOM 714 C CA . ALA A 1 89 ? 6.156 5.359 -45.360 1.00 76.75 89 ALA A CA 1
ATOM 715 C C . ALA A 1 89 ? 5.282 4.870 -44.185 1.00 76.75 89 ALA A C 1
ATOM 717 O O . ALA A 1 89 ? 5.232 5.549 -43.152 1.00 76.75 89 ALA A O 1
ATOM 718 N N . PRO A 1 90 ? 4.607 3.710 -44.306 1.00 77.31 90 PRO A N 1
ATOM 719 C CA . PRO A 1 90 ? 3.793 3.188 -43.219 1.00 77.31 90 PRO A CA 1
ATOM 720 C C . PRO A 1 90 ? 4.664 3.005 -41.978 1.00 77.31 90 PRO A C 1
ATOM 722 O O . PRO A 1 90 ? 5.792 2.507 -42.073 1.00 77.31 90 PRO A O 1
ATOM 725 N N . LEU A 1 91 ? 4.142 3.412 -40.815 1.00 74.12 91 LEU A N 1
ATOM 726 C CA . LEU A 1 91 ? 4.862 3.234 -39.561 1.00 74.12 91 LEU A CA 1
ATOM 727 C C . LEU A 1 91 ? 5.226 1.749 -39.399 1.00 74.12 91 LEU A C 1
ATOM 729 O O . LEU A 1 91 ? 4.363 0.884 -39.592 1.00 74.12 91 LEU A O 1
ATOM 733 N N . PRO A 1 92 ? 6.488 1.429 -39.063 1.00 73.12 92 PRO A N 1
ATOM 734 C CA . PRO A 1 92 ? 6.882 0.049 -38.843 1.00 73.12 92 PRO A CA 1
ATOM 735 C C . PRO A 1 92 ? 6.047 -0.544 -37.704 1.00 73.12 92 PRO A C 1
ATOM 737 O O . PRO A 1 92 ? 5.839 0.097 -36.675 1.00 73.12 92 PRO A O 1
ATOM 740 N N . SER A 1 93 ? 5.552 -1.771 -37.878 1.00 69.12 93 SER A N 1
ATOM 741 C CA . SER A 1 93 ? 4.790 -2.444 -36.824 1.00 69.12 93 SER A CA 1
ATOM 742 C C . SER A 1 93 ? 5.679 -2.707 -35.605 1.00 69.12 93 SER A C 1
ATOM 744 O O . SER A 1 93 ? 6.858 -3.032 -35.747 1.00 69.12 93 SER A O 1
ATOM 746 N N . ASN A 1 94 ? 5.119 -2.637 -34.394 1.00 64.56 94 ASN A N 1
ATOM 747 C CA . ASN A 1 94 ? 5.876 -2.852 -33.147 1.00 64.56 94 ASN A CA 1
ATOM 748 C C . ASN A 1 94 ? 6.600 -4.212 -33.105 1.00 64.56 94 ASN A C 1
ATOM 750 O O . ASN A 1 94 ? 7.679 -4.325 -32.528 1.00 64.56 94 ASN A O 1
ATOM 754 N N . THR A 1 95 ? 6.070 -5.220 -33.798 1.00 60.84 95 THR A N 1
ATOM 755 C CA . THR A 1 95 ? 6.699 -6.535 -33.998 1.00 60.84 95 THR A CA 1
ATOM 756 C C . THR A 1 95 ? 7.982 -6.496 -34.836 1.00 60.84 95 THR A C 1
ATOM 758 O O . THR A 1 95 ? 8.851 -7.345 -34.657 1.00 60.84 95 THR A O 1
ATOM 761 N N . VAL A 1 96 ? 8.130 -5.517 -35.732 1.00 64.81 96 VAL A N 1
ATOM 762 C CA . VAL A 1 96 ? 9.331 -5.296 -36.558 1.00 64.81 96 VAL A CA 1
ATOM 763 C C . VAL A 1 96 ? 10.380 -4.484 -35.792 1.00 64.81 96 VAL A C 1
ATOM 765 O O . VAL A 1 96 ? 11.572 -4.695 -35.994 1.00 64.81 96 VAL A O 1
ATOM 768 N N . ILE A 1 97 ? 9.951 -3.603 -34.881 1.00 60.50 97 ILE A N 1
ATOM 769 C CA . ILE A 1 97 ? 10.842 -2.759 -34.067 1.00 60.50 97 ILE A CA 1
ATOM 770 C C . ILE A 1 97 ? 11.391 -3.524 -32.851 1.00 60.50 97 ILE A C 1
ATOM 772 O O . ILE A 1 97 ? 12.583 -3.450 -32.561 1.00 60.50 97 ILE A O 1
ATOM 776 N N . PHE A 1 98 ? 10.535 -4.270 -32.147 1.00 65.25 98 PHE A N 1
ATOM 777 C CA . PHE A 1 98 ? 10.853 -4.881 -30.848 1.00 65.25 98 PHE A CA 1
ATOM 778 C C . PHE A 1 98 ? 10.778 -6.422 -30.841 1.00 65.25 98 PHE A C 1
ATOM 780 O O . PHE A 1 98 ? 11.141 -7.059 -29.850 1.00 65.25 98 PHE A O 1
ATOM 787 N N . GLY A 1 99 ? 10.368 -7.049 -31.949 1.00 67.56 99 GLY A N 1
ATOM 788 C CA . GLY A 1 99 ? 10.309 -8.508 -32.091 1.00 67.56 99 GLY A CA 1
ATOM 789 C C . GLY A 1 99 ? 9.187 -9.182 -31.285 1.00 67.56 99 GLY A C 1
ATOM 790 O O . GLY A 1 99 ? 8.328 -8.527 -30.702 1.00 67.56 99 GLY A O 1
ATOM 791 N N . LYS A 1 100 ? 9.222 -10.525 -31.216 1.00 66.00 100 LYS A N 1
ATOM 792 C CA . LYS A 1 100 ? 8.272 -11.361 -30.439 1.00 66.00 100 LYS A CA 1
ATOM 793 C C . LYS A 1 100 ? 8.311 -11.104 -28.921 1.00 66.00 100 LYS A C 1
ATOM 795 O O . LYS A 1 100 ? 7.388 -11.482 -28.216 1.00 66.00 100 LYS A O 1
ATOM 800 N N . MET A 1 101 ? 9.365 -10.446 -28.433 1.00 69.19 101 MET A N 1
ATOM 801 C CA . MET A 1 101 ? 9.544 -10.098 -27.018 1.00 69.19 101 MET A CA 1
ATOM 802 C C . MET A 1 101 ? 8.547 -9.034 -26.540 1.00 69.19 101 MET A C 1
ATOM 804 O O . MET A 1 101 ? 8.281 -8.947 -25.346 1.00 69.19 101 MET A O 1
ATOM 808 N N . TYR A 1 102 ? 8.003 -8.224 -27.455 1.00 76.81 102 TYR A N 1
ATOM 809 C CA . TYR A 1 102 ? 7.033 -7.183 -27.119 1.00 76.81 102 TYR A CA 1
ATOM 810 C C . TYR A 1 102 ? 5.678 -7.770 -26.712 1.00 76.81 102 TYR A C 1
AT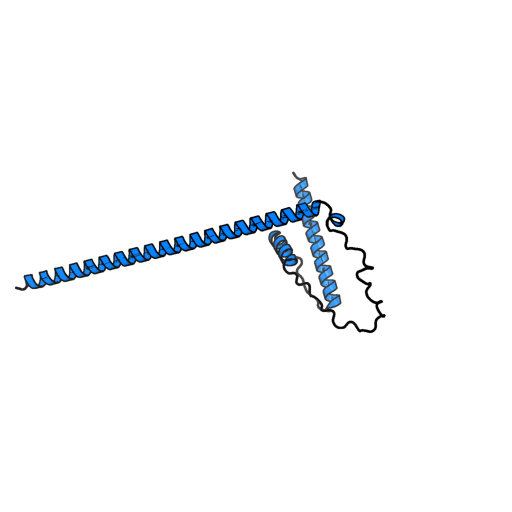OM 812 O O . TYR A 1 102 ? 5.116 -7.359 -25.702 1.00 76.81 102 TYR A O 1
ATOM 820 N N . ASP A 1 103 ? 5.194 -8.778 -27.442 1.00 79.94 103 ASP A N 1
ATOM 821 C CA . ASP A 1 103 ? 3.918 -9.438 -27.142 1.00 79.94 103 ASP A CA 1
ATOM 822 C C . ASP A 1 103 ? 3.982 -10.187 -25.799 1.00 79.94 103 ASP A C 1
ATOM 824 O O . ASP A 1 103 ? 3.049 -10.126 -24.996 1.00 79.94 103 ASP A O 1
ATOM 828 N N . ASP A 1 104 ? 5.117 -10.835 -25.513 1.00 82.50 104 ASP A N 1
ATOM 829 C CA . ASP A 1 104 ? 5.361 -11.506 -24.233 1.00 82.50 104 ASP A CA 1
ATOM 830 C C . ASP A 1 104 ? 5.439 -10.506 -23.067 1.00 82.50 104 ASP A C 1
ATOM 832 O O . ASP A 1 104 ? 4.901 -10.765 -21.989 1.00 82.50 104 ASP A O 1
ATOM 836 N N . TYR A 1 105 ? 6.074 -9.350 -23.277 1.00 84.38 105 TYR A N 1
ATOM 837 C CA . TYR A 1 105 ? 6.152 -8.289 -22.272 1.00 84.38 105 TYR A CA 1
ATOM 838 C C . TYR A 1 105 ? 4.785 -7.653 -22.002 1.00 84.38 105 TYR A C 1
ATOM 840 O O . TYR A 1 105 ? 4.421 -7.440 -20.846 1.00 84.38 105 TYR A O 1
ATOM 848 N N . GLN A 1 106 ? 3.995 -7.413 -23.050 1.00 86.69 106 GLN A N 1
ATOM 849 C CA . GLN A 1 106 ? 2.638 -6.892 -22.916 1.00 86.69 106 GLN A CA 1
ATOM 850 C C . GLN A 1 106 ? 1.767 -7.849 -22.099 1.00 86.69 106 GLN A C 1
ATOM 852 O O . GLN A 1 106 ? 1.088 -7.430 -21.166 1.00 86.69 106 GLN A O 1
ATOM 857 N N . LYS A 1 107 ? 1.870 -9.153 -22.372 1.00 89.50 107 LYS A N 1
ATOM 858 C CA . LYS A 1 107 ? 1.163 -10.173 -21.599 1.00 89.50 107 LYS A CA 1
ATOM 859 C C . LYS A 1 107 ? 1.582 -10.184 -20.125 1.00 89.50 107 LYS A C 1
ATOM 861 O O . LYS A 1 107 ? 0.727 -10.303 -19.256 1.00 89.50 107 LYS A O 1
ATOM 866 N N . GLN A 1 108 ? 2.874 -10.030 -19.831 1.00 88.75 108 GLN A N 1
ATOM 867 C CA . GLN A 1 108 ? 3.359 -9.937 -18.449 1.00 88.75 108 GLN A CA 1
ATOM 868 C C . GLN A 1 108 ? 2.825 -8.697 -17.725 1.00 88.75 108 GLN A C 1
ATOM 870 O O . GLN A 1 108 ? 2.498 -8.781 -16.542 1.00 88.75 108 GLN A O 1
ATOM 875 N N . LEU A 1 109 ? 2.727 -7.559 -18.416 1.00 89.69 109 LEU A N 1
ATOM 876 C CA . LEU A 1 109 ? 2.137 -6.344 -17.855 1.00 89.69 109 LEU A CA 1
ATOM 877 C C . LEU A 1 109 ? 0.647 -6.522 -17.560 1.00 89.69 109 LEU A C 1
ATOM 879 O O . LEU A 1 109 ? 0.194 -6.135 -16.483 1.00 89.69 109 LEU A O 1
ATOM 883 N N . ASP A 1 110 ? -0.091 -7.135 -18.481 1.00 93.62 110 ASP A N 1
ATOM 884 C CA . ASP A 1 110 ? -1.519 -7.397 -18.310 1.00 93.62 110 ASP A CA 1
ATOM 885 C C . ASP A 1 110 ? -1.763 -8.375 -17.146 1.00 93.62 110 ASP A C 1
ATOM 887 O O . ASP A 1 110 ? -2.623 -8.134 -16.295 1.00 93.62 110 ASP A O 1
ATOM 891 N N . ASP A 1 111 ? -0.957 -9.438 -17.050 1.00 94.81 111 ASP A N 1
ATOM 892 C CA . ASP A 1 111 ? -1.013 -10.404 -15.949 1.00 94.81 111 ASP A CA 1
ATOM 893 C C . ASP A 1 111 ? -0.687 -9.738 -14.598 1.00 94.81 111 ASP A C 1
ATOM 895 O O . ASP A 1 111 ? -1.386 -9.970 -13.609 1.00 94.81 111 ASP A O 1
ATOM 899 N N . LEU A 1 112 ? 0.331 -8.870 -14.550 1.00 94.19 112 LEU A N 1
ATOM 900 C CA . LEU A 1 112 ? 0.713 -8.140 -13.337 1.00 94.19 112 LEU A CA 1
ATOM 901 C C . LEU A 1 112 ? -0.368 -7.140 -12.907 1.00 94.19 112 LEU A C 1
ATOM 903 O O . LEU A 1 112 ? -0.700 -7.049 -11.724 1.00 94.19 112 LEU A O 1
ATOM 907 N N . SER A 1 113 ? -0.941 -6.405 -13.863 1.00 94.94 113 SER A N 1
ATOM 908 C CA . SER A 1 113 ? -2.036 -5.467 -13.607 1.00 94.94 113 SER A CA 1
ATOM 909 C C . SER A 1 113 ? -3.252 -6.190 -13.033 1.00 94.94 113 SER A C 1
ATOM 911 O O . SER A 1 113 ? -3.830 -5.744 -12.039 1.00 94.94 113 SER A O 1
ATOM 913 N N . LYS A 1 114 ? -3.587 -7.352 -13.600 1.00 97.44 114 LYS A N 1
ATOM 914 C CA . LYS A 1 114 ? -4.687 -8.186 -13.127 1.00 97.44 114 LYS A CA 1
ATOM 915 C C . LYS A 1 114 ? -4.448 -8.714 -11.712 1.00 97.44 114 LYS A C 1
ATOM 917 O O . LYS A 1 114 ? -5.345 -8.614 -10.880 1.00 97.44 114 LYS A O 1
ATOM 922 N N . GLN A 1 115 ? -3.251 -9.227 -11.419 1.00 96.00 115 GLN A N 1
ATOM 923 C CA . GLN A 1 115 ? -2.893 -9.683 -10.070 1.00 96.00 115 GLN A CA 1
ATOM 924 C C . GLN A 1 115 ? -3.029 -8.558 -9.045 1.00 96.00 115 GLN A C 1
ATOM 926 O O . GLN A 1 115 ? -3.657 -8.740 -8.006 1.00 96.00 115 GLN A O 1
ATOM 931 N N . HIS A 1 116 ? -2.513 -7.372 -9.366 1.00 96.38 116 HIS A N 1
ATOM 932 C CA . HIS A 1 116 ? -2.613 -6.226 -8.473 1.00 96.38 116 HIS A CA 1
ATOM 933 C C . HIS A 1 116 ? -4.069 -5.808 -8.224 1.00 96.38 116 HIS A C 1
ATOM 935 O O . HIS A 1 116 ? -4.452 -5.511 -7.092 1.00 96.38 116 HIS A O 1
ATOM 941 N N . GLN A 1 117 ? -4.904 -5.816 -9.265 1.00 96.44 117 GLN A N 1
ATOM 942 C CA . GLN A 1 117 ? -6.324 -5.516 -9.117 1.00 96.44 117 GLN A CA 1
ATOM 943 C C . GLN A 1 117 ? -7.031 -6.539 -8.213 1.00 96.44 117 GLN A C 1
ATOM 945 O O . GLN A 1 117 ? -7.799 -6.151 -7.333 1.00 96.44 117 GLN A O 1
ATOM 950 N N . GLU A 1 118 ? -6.736 -7.830 -8.376 1.00 97.25 118 GLU A N 1
ATOM 951 C CA . GLU A 1 118 ? -7.272 -8.891 -7.517 1.00 97.25 118 GLU A CA 1
ATOM 952 C C . GLU A 1 118 ? -6.818 -8.737 -6.055 1.00 97.25 118 GLU A C 1
ATOM 954 O O . GLU A 1 118 ? -7.634 -8.877 -5.140 1.00 97.25 118 GLU A O 1
ATOM 959 N N . GLU A 1 119 ? -5.549 -8.399 -5.817 1.00 96.12 119 GLU A N 1
ATOM 960 C CA . GLU A 1 119 ? -5.011 -8.125 -4.478 1.00 96.12 119 GLU A CA 1
ATOM 961 C C . GLU A 1 119 ? -5.703 -6.927 -3.819 1.00 96.12 119 GLU A C 1
ATOM 963 O O . GLU A 1 119 ? -6.100 -6.998 -2.653 1.00 96.12 119 GLU A O 1
ATOM 968 N N . MET A 1 120 ? -5.913 -5.844 -4.569 1.00 95.75 120 MET A N 1
ATOM 969 C CA . MET A 1 120 ? -6.610 -4.657 -4.074 1.00 95.75 120 MET A CA 1
ATOM 970 C C . MET A 1 120 ? -8.061 -4.965 -3.705 1.00 95.75 120 MET A C 1
ATOM 972 O O . MET A 1 120 ? -8.540 -4.539 -2.652 1.00 95.75 120 MET A O 1
ATOM 976 N N . GLU A 1 121 ? -8.767 -5.744 -4.522 1.00 97.50 121 GLU A N 1
ATOM 977 C CA . GLU A 1 121 ? -10.132 -6.162 -4.205 1.00 97.50 121 GLU A CA 1
ATOM 978 C C . GLU A 1 121 ? -10.207 -7.059 -2.965 1.00 97.50 121 GLU A C 1
ATOM 980 O O . GLU A 1 121 ? -11.162 -6.956 -2.188 1.00 97.50 121 GLU A O 1
ATOM 985 N N . GLN A 1 122 ? -9.237 -7.956 -2.778 1.00 96.44 122 GLN A N 1
ATOM 986 C CA . GLN A 1 122 ? -9.160 -8.800 -1.585 1.00 96.44 122 GLN A CA 1
ATOM 987 C C . GLN A 1 122 ? -8.884 -7.957 -0.343 1.00 96.44 122 GLN A C 1
ATOM 989 O O . GLN A 1 122 ? -9.613 -8.070 0.643 1.00 96.44 122 GLN A O 1
ATOM 994 N N . PHE A 1 123 ? -7.912 -7.050 -0.419 1.00 97.12 123 PHE A N 1
ATOM 995 C CA . PHE A 1 123 ? -7.581 -6.138 0.668 1.00 97.12 123 PHE A CA 1
ATOM 996 C C . PHE A 1 123 ? -8.788 -5.290 1.092 1.00 97.12 123 PHE A C 1
ATOM 998 O O . PHE A 1 123 ? -9.110 -5.210 2.279 1.00 97.12 123 PHE A O 1
ATOM 1005 N N . MET A 1 124 ? -9.512 -4.712 0.128 1.00 96.75 124 MET A N 1
ATOM 1006 C CA . MET A 1 124 ? -10.711 -3.919 0.413 1.00 96.75 124 MET A CA 1
ATOM 1007 C C . MET A 1 124 ? -11.814 -4.764 1.063 1.00 96.75 124 MET A C 1
ATOM 1009 O O . MET A 1 124 ? -12.416 -4.337 2.052 1.00 96.75 124 MET A O 1
ATOM 1013 N N . ARG A 1 125 ? -12.043 -5.992 0.575 1.00 96.75 125 ARG A N 1
ATOM 1014 C CA . ARG A 1 125 ? -13.006 -6.931 1.177 1.00 96.75 125 ARG A CA 1
ATOM 1015 C C . ARG A 1 125 ? -12.634 -7.305 2.610 1.00 96.75 125 ARG A C 1
ATOM 1017 O O . ARG A 1 125 ? -13.506 -7.394 3.478 1.00 96.75 125 ARG A O 1
ATOM 1024 N N . GLU A 1 126 ? -11.354 -7.528 2.882 1.00 96.31 126 GLU A N 1
ATOM 1025 C CA . GLU A 1 126 ? -10.866 -7.833 4.226 1.00 96.31 126 GLU A CA 1
ATOM 1026 C C . GLU A 1 126 ? -11.019 -6.642 5.171 1.00 96.31 126 GLU A C 1
ATOM 1028 O O . GLU A 1 126 ? -11.485 -6.808 6.303 1.00 96.31 126 GLU A O 1
ATOM 1033 N N . GLN A 1 127 ? -10.694 -5.436 4.702 1.00 96.44 127 GLN A N 1
ATOM 1034 C CA . GLN A 1 127 ? -10.858 -4.210 5.473 1.00 96.44 127 GLN A CA 1
ATOM 1035 C C . GLN A 1 127 ? -12.335 -3.968 5.819 1.00 96.44 127 GLN A C 1
ATOM 1037 O O . GLN A 1 127 ? -12.668 -3.696 6.977 1.00 96.44 127 GLN A O 1
ATOM 1042 N N . GLU A 1 128 ? -13.242 -4.141 4.856 1.00 96.81 128 GLU A N 1
ATOM 1043 C CA . GLU A 1 128 ? -14.685 -4.021 5.077 1.00 96.81 128 GLU A CA 1
ATOM 1044 C C . GLU A 1 128 ? -15.193 -5.080 6.071 1.00 96.81 128 GLU A C 1
ATOM 1046 O O . GLU A 1 128 ? -15.882 -4.765 7.043 1.00 96.81 128 GLU A O 1
ATOM 1051 N N . SER A 1 129 ? -14.783 -6.340 5.909 1.00 95.62 129 SER A N 1
ATOM 1052 C CA . SER A 1 129 ? -15.131 -7.415 6.846 1.00 95.62 129 SER A CA 1
ATOM 1053 C C . SER A 1 129 ? -14.639 -7.123 8.267 1.00 95.62 129 SER A C 1
ATOM 1055 O O . SER A 1 129 ? -15.358 -7.346 9.245 1.00 95.62 129 SER A O 1
ATOM 1057 N N . ASN A 1 130 ? -13.428 -6.582 8.406 1.00 96.44 130 ASN A N 1
ATOM 1058 C CA . ASN A 1 130 ? -12.855 -6.246 9.703 1.00 96.44 130 ASN A CA 1
ATOM 1059 C C . ASN A 1 130 ? -13.578 -5.063 10.365 1.00 96.44 130 ASN A C 1
ATOM 1061 O O . ASN A 1 130 ? -13.945 -5.136 11.538 1.00 96.44 130 ASN A O 1
ATOM 1065 N N . THR A 1 131 ? -13.857 -3.997 9.611 1.00 96.81 131 THR A N 1
ATOM 1066 C CA . THR A 1 131 ? -14.625 -2.848 10.122 1.00 96.81 131 THR A CA 1
ATOM 1067 C C . THR A 1 131 ? -16.030 -3.262 10.558 1.00 96.81 131 THR A C 1
ATOM 1069 O O . THR A 1 131 ? -16.479 -2.863 11.635 1.00 96.81 131 THR A O 1
ATOM 1072 N N . LYS A 1 1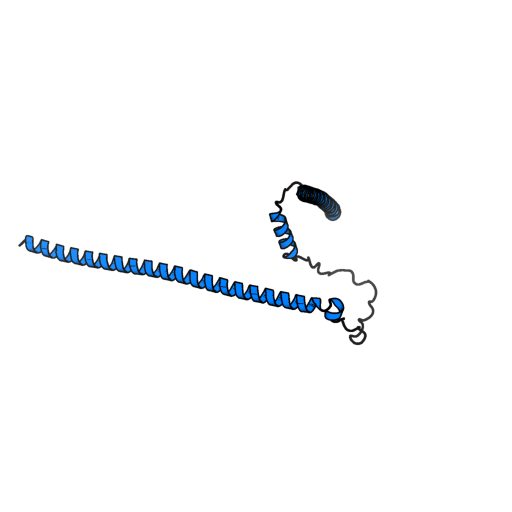32 ? -16.691 -4.147 9.801 1.00 96.69 132 LYS A N 1
ATOM 1073 C CA . LYS A 1 132 ? -17.978 -4.733 10.188 1.00 96.69 132 LYS A CA 1
ATOM 1074 C C . LYS A 1 132 ? -17.886 -5.514 11.501 1.00 96.69 132 LYS A C 1
ATOM 1076 O O . LYS A 1 132 ? -18.662 -5.246 12.412 1.00 96.69 132 LYS A O 1
ATOM 1081 N N . LYS A 1 133 ? -16.892 -6.397 11.657 1.00 96.69 133 LYS A N 1
ATOM 1082 C CA . LYS A 1 133 ? -16.671 -7.150 12.910 1.00 96.69 133 LYS A CA 1
ATOM 1083 C C . LYS A 1 133 ? -16.449 -6.235 14.115 1.00 96.69 133 LYS A C 1
ATOM 1085 O O . LYS A 1 133 ? -16.942 -6.524 15.205 1.00 96.69 133 LYS A O 1
ATOM 1090 N N . ILE A 1 134 ? -15.710 -5.140 13.937 1.00 96.38 134 ILE A N 1
ATOM 1091 C CA . ILE A 1 134 ? -15.475 -4.150 14.997 1.00 96.38 134 ILE A CA 1
ATOM 1092 C C . ILE A 1 134 ? -16.791 -3.467 15.389 1.00 96.38 134 ILE A C 1
ATOM 1094 O O . ILE A 1 134 ? -17.086 -3.348 16.581 1.00 96.38 134 ILE A O 1
ATOM 1098 N N . ASN A 1 135 ? -17.589 -3.060 14.401 1.00 96.62 135 ASN A N 1
ATOM 1099 C CA . ASN A 1 135 ? -18.882 -2.420 14.626 1.00 96.62 135 ASN A CA 1
ATOM 1100 C C . ASN A 1 135 ? -19.873 -3.356 15.324 1.00 96.62 135 ASN A C 1
ATOM 1102 O O . ASN A 1 135 ? -20.493 -2.946 16.305 1.00 96.62 135 ASN A O 1
ATOM 1106 N N . ASP A 1 136 ? -19.968 -4.610 14.885 1.00 96.50 136 ASP A N 1
ATOM 1107 C CA . ASP A 1 136 ? -20.841 -5.617 15.492 1.00 96.50 136 ASP A CA 1
ATOM 1108 C C . ASP A 1 136 ? -20.435 -5.868 16.956 1.00 96.50 136 ASP A C 1
ATOM 1110 O O . ASP A 1 136 ? -21.257 -5.776 17.866 1.00 96.50 136 ASP A O 1
ATOM 1114 N N . ASN A 1 137 ? -19.134 -6.033 17.228 1.00 97.31 137 ASN A N 1
ATOM 1115 C CA . ASN A 1 137 ? -18.615 -6.201 18.591 1.00 97.31 137 ASN A CA 1
ATOM 1116 C C . ASN A 1 137 ? -18.918 -4.986 19.489 1.00 97.31 137 ASN A C 1
ATOM 1118 O O . ASN A 1 137 ? -19.259 -5.129 20.670 1.00 97.31 137 ASN A O 1
ATOM 1122 N N . LEU A 1 138 ? -18.805 -3.772 18.943 1.00 96.94 138 LEU A N 1
ATOM 1123 C CA . LEU A 1 138 ? -19.159 -2.549 19.657 1.00 96.94 138 LEU A CA 1
ATOM 1124 C C . LEU A 1 138 ? -20.660 -2.502 19.968 1.00 96.94 138 LEU A C 1
ATOM 1126 O O . LEU A 1 138 ? -21.037 -2.181 21.100 1.00 96.94 138 LEU A O 1
ATOM 1130 N N . GLN A 1 139 ? -21.511 -2.833 18.996 1.00 96.75 139 GLN A N 1
ATOM 1131 C CA . GLN A 1 139 ? -22.960 -2.881 19.183 1.00 96.75 139 GLN A CA 1
ATOM 1132 C C . GLN A 1 139 ? -23.360 -3.920 20.233 1.00 96.75 139 GLN A C 1
ATOM 1134 O O . GLN A 1 139 ? -24.133 -3.585 21.133 1.00 96.75 139 GLN A O 1
ATOM 1139 N N . ASP A 1 140 ? -22.770 -5.114 20.205 1.00 97.19 140 ASP A N 1
ATOM 1140 C CA . ASP A 1 140 ? -23.007 -6.170 21.194 1.00 97.19 140 ASP A CA 1
ATOM 1141 C C . ASP A 1 140 ? -22.637 -5.711 22.608 1.00 97.19 140 ASP A C 1
ATOM 1143 O O . ASP A 1 140 ? -23.422 -5.846 23.552 1.00 97.19 140 ASP A O 1
ATOM 1147 N N . LYS A 1 141 ? -21.469 -5.072 22.768 1.00 97.88 141 LYS A N 1
ATOM 1148 C CA . LYS A 1 141 ? -21.042 -4.492 24.053 1.00 97.88 141 LYS A CA 1
ATOM 1149 C C . LYS A 1 141 ? -22.003 -3.410 24.543 1.00 97.88 141 LYS A C 1
ATOM 1151 O O . LYS A 1 141 ? -22.317 -3.348 25.737 1.00 97.88 141 LYS A O 1
ATOM 1156 N N . LEU A 1 142 ? -22.488 -2.551 23.645 1.00 97.31 142 LEU A N 1
ATOM 1157 C CA . LEU A 1 142 ? -23.472 -1.522 23.981 1.00 97.31 142 LEU A CA 1
ATOM 1158 C C . LEU A 1 142 ? -24.820 -2.138 24.370 1.00 97.31 142 LEU A C 1
ATOM 1160 O O . LEU A 1 142 ? -25.418 -1.701 25.359 1.00 97.31 142 LEU A O 1
ATOM 1164 N N . MET A 1 143 ? -25.283 -3.159 23.648 1.00 96.62 143 MET A N 1
ATOM 1165 C CA . MET A 1 143 ? -26.526 -3.868 23.941 1.00 96.62 143 MET A CA 1
ATOM 1166 C C . MET A 1 143 ? -26.446 -4.574 25.299 1.00 96.62 143 MET A C 1
ATOM 1168 O O . MET A 1 143 ? -27.316 -4.354 26.145 1.00 96.62 143 MET A O 1
ATOM 1172 N N . ALA A 1 144 ? -25.367 -5.312 25.571 1.00 97.12 144 ALA A N 1
ATOM 1173 C CA . ALA A 1 144 ? -25.131 -5.959 26.861 1.00 97.12 144 ALA A CA 1
ATOM 1174 C C . ALA A 1 144 ? -25.121 -4.943 28.016 1.00 97.12 144 ALA A C 1
ATOM 1176 O O . ALA A 1 144 ? -25.711 -5.171 29.077 1.00 97.12 144 ALA A O 1
ATOM 1177 N N . ARG A 1 145 ? -24.518 -3.764 27.808 1.00 97.00 145 ARG A N 1
ATOM 1178 C CA . ARG A 1 145 ? -24.525 -2.680 28.803 1.00 97.00 145 ARG A CA 1
ATOM 1179 C C . ARG A 1 145 ? -25.927 -2.120 29.041 1.00 97.00 145 ARG A C 1
ATOM 1181 O O . ARG A 1 145 ? -26.290 -1.886 30.196 1.00 97.00 145 ARG A O 1
ATOM 1188 N N . ARG A 1 146 ? -26.713 -1.897 27.981 1.00 96.88 146 ARG A N 1
ATOM 1189 C CA . ARG A 1 146 ? -28.115 -1.450 28.088 1.00 96.88 146 ARG A CA 1
ATOM 1190 C C . ARG A 1 146 ? -28.949 -2.476 28.848 1.00 96.88 146 ARG A C 1
ATOM 1192 O O . ARG A 1 146 ? -29.654 -2.099 29.779 1.00 96.88 146 ARG A O 1
ATOM 1199 N N . GLN A 1 147 ? -28.794 -3.757 28.522 1.00 96.44 147 GLN A N 1
ATOM 1200 C CA . GLN A 1 147 ? -29.490 -4.847 29.197 1.00 96.44 147 GLN A CA 1
ATOM 1201 C C . GLN A 1 147 ? -29.123 -4.916 30.684 1.00 96.44 147 GLN A C 1
ATOM 1203 O O . GLN A 1 147 ? -30.008 -5.006 31.532 1.00 96.44 147 GLN A O 1
ATOM 1208 N N . ARG A 1 148 ? -27.833 -4.797 31.026 1.00 95.62 148 ARG A N 1
ATOM 1209 C CA . ARG A 1 148 ? -27.380 -4.783 32.425 1.00 95.62 148 ARG A CA 1
ATOM 1210 C C . ARG A 1 148 ? -27.962 -3.604 33.204 1.00 95.62 148 ARG A C 1
ATOM 1212 O O . ARG A 1 148 ? -28.421 -3.788 34.324 1.00 95.62 148 ARG A O 1
ATOM 1219 N N . ARG A 1 149 ? -27.977 -2.404 32.614 1.00 95.88 149 ARG A N 1
ATOM 1220 C CA . ARG A 1 149 ? -28.586 -1.214 33.234 1.00 95.88 149 ARG A CA 1
ATOM 1221 C C . ARG A 1 149 ? -30.092 -1.365 33.417 1.00 95.88 149 ARG A C 1
ATOM 1223 O O . ARG A 1 149 ? -30.596 -1.002 34.471 1.00 95.88 149 ARG A O 1
ATOM 1230 N N . ALA A 1 150 ? -30.790 -1.908 32.421 1.00 95.38 150 ALA A N 1
ATOM 1231 C CA . ALA A 1 150 ? -32.219 -2.176 32.521 1.00 95.38 150 ALA A CA 1
ATOM 1232 C C . ALA A 1 150 ? -32.517 -3.149 33.671 1.00 95.38 150 ALA A C 1
ATOM 1234 O O . ALA A 1 150 ? -33.379 -2.858 34.492 1.00 95.38 150 ALA A O 1
ATOM 1235 N N . ARG A 1 151 ? -31.745 -4.240 33.792 1.00 94.38 151 ARG A N 1
ATOM 1236 C CA . ARG A 1 151 ? -31.874 -5.200 34.901 1.00 94.38 151 ARG A CA 1
ATOM 1237 C C . ARG A 1 151 ? -31.624 -4.559 36.266 1.00 94.38 151 ARG A C 1
ATOM 1239 O O . ARG A 1 151 ? -32.448 -4.731 37.152 1.00 94.38 151 ARG A O 1
ATOM 1246 N N . MET A 1 152 ? -30.551 -3.777 36.416 1.00 92.19 152 MET A N 1
ATOM 1247 C CA . MET A 1 152 ? -30.265 -3.082 37.682 1.00 92.19 152 MET A CA 1
ATOM 1248 C C . MET A 1 152 ? -31.371 -2.091 38.054 1.00 92.19 152 MET A C 1
ATOM 1250 O O . MET A 1 152 ? -31.782 -2.050 39.205 1.00 92.19 152 MET A O 1
ATOM 1254 N N . LYS A 1 153 ? -31.902 -1.337 37.082 1.00 93.81 153 LYS A N 1
ATOM 1255 C CA . LYS A 1 153 ? -33.000 -0.394 37.331 1.00 93.81 153 LYS A CA 1
ATOM 1256 C C . LYS A 1 153 ? -34.276 -1.111 37.782 1.00 93.81 153 LYS A C 1
ATOM 1258 O O . LYS A 1 153 ? -34.942 -0.625 38.687 1.00 93.81 153 LYS A O 1
ATOM 1263 N N . VAL A 1 154 ? -34.607 -2.251 37.169 1.00 92.00 154 VAL A N 1
ATOM 1264 C CA . VAL A 1 154 ? -35.753 -3.077 37.588 1.00 92.00 154 VAL A CA 1
ATOM 1265 C C . VAL A 1 154 ? -35.541 -3.596 39.013 1.00 92.00 154 VAL A C 1
ATOM 1267 O O . VAL A 1 154 ? -36.403 -3.393 39.864 1.00 92.00 154 VAL A O 1
ATOM 1270 N N . GLU A 1 155 ? -34.368 -4.157 39.309 1.00 90.81 155 GLU A N 1
ATOM 1271 C CA . GLU A 1 155 ? -34.032 -4.662 40.646 1.00 90.81 155 GLU A CA 1
ATOM 1272 C C . GLU A 1 155 ? -34.068 -3.554 41.719 1.00 90.81 155 GLU A C 1
ATOM 1274 O O . GLU A 1 155 ? -34.569 -3.767 42.822 1.00 90.81 155 GLU A O 1
ATOM 1279 N N . GLU A 1 156 ? -33.592 -2.344 41.404 1.00 90.06 156 GLU A N 1
ATOM 1280 C CA . GLU A 1 156 ? -33.699 -1.173 42.284 1.00 90.06 156 GLU A CA 1
ATOM 1281 C C . GLU A 1 156 ? -35.157 -0.769 42.528 1.00 90.06 156 GLU A C 1
ATOM 1283 O O . GLU A 1 156 ? -35.533 -0.491 43.668 1.00 90.06 156 GLU A O 1
ATOM 1288 N N . THR A 1 157 ? -36.002 -0.760 41.490 1.00 89.00 157 THR A N 1
ATOM 1289 C CA . THR A 1 157 ? -37.433 -0.459 41.660 1.00 89.00 157 THR A CA 1
ATOM 1290 C C . THR A 1 157 ? -38.152 -1.521 42.494 1.00 89.00 157 THR A C 1
ATOM 1292 O O . THR A 1 157 ? -38.958 -1.173 43.359 1.00 89.00 157 THR A O 1
ATOM 1295 N N . GLU A 1 158 ? -37.822 -2.803 42.319 1.00 84.00 158 GLU A N 1
ATOM 1296 C CA . GLU A 1 158 ? -38.374 -3.902 43.118 1.00 84.00 158 GLU A CA 1
ATOM 1297 C C . GLU A 1 158 ? -37.935 -3.807 44.586 1.00 84.00 158 GLU A C 1
ATOM 1299 O O . GLU A 1 158 ? -38.776 -3.878 45.484 1.00 84.00 158 GLU A O 1
ATOM 1304 N N . LYS A 1 159 ? -36.649 -3.546 44.859 1.00 84.00 159 LYS A N 1
ATOM 1305 C CA . LYS A 1 159 ? -36.147 -3.344 46.230 1.00 84.00 159 LYS A CA 1
ATOM 1306 C C . LYS A 1 159 ? -36.769 -2.122 46.901 1.00 84.00 159 LYS A C 1
ATOM 1308 O O . LYS A 1 159 ? -37.186 -2.217 48.054 1.00 84.00 159 LYS A O 1
ATOM 1313 N N . ASN A 1 160 ? -36.882 -1.000 46.190 1.00 81.00 160 ASN A N 1
ATOM 1314 C CA . ASN A 1 160 ? -37.483 0.219 46.737 1.00 81.00 160 ASN A CA 1
ATOM 1315 C C . ASN A 1 160 ? -38.986 0.050 47.012 1.00 81.00 160 ASN A C 1
ATOM 1317 O O . ASN A 1 160 ? -39.464 0.484 48.060 1.00 81.00 160 ASN A O 1
ATOM 1321 N N . SER A 1 161 ? -39.728 -0.617 46.121 1.00 75.25 161 SER A N 1
ATOM 1322 C CA . SER A 1 161 ? -41.154 -0.905 46.341 1.00 75.25 161 SER A CA 1
ATOM 1323 C C . SER A 1 161 ? -41.379 -1.874 47.512 1.00 75.25 161 SER A C 1
ATOM 1325 O O . SER A 1 161 ? -42.239 -1.629 48.357 1.00 75.25 161 SER A O 1
ATOM 1327 N N . SER A 1 162 ? -40.545 -2.910 47.636 1.00 68.62 162 SER A N 1
ATOM 1328 C CA . SER A 1 162 ? -40.620 -3.892 48.727 1.00 68.62 162 SER A CA 1
ATOM 1329 C C . SER A 1 162 ? -40.226 -3.290 50.082 1.00 68.62 162 SER A C 1
ATOM 1331 O O . SER A 1 162 ? -40.868 -3.557 51.097 1.00 68.62 162 SER A O 1
ATOM 1333 N N . GLY A 1 163 ? -39.199 -2.433 50.111 1.00 62.25 163 GLY A N 1
ATOM 1334 C CA . GLY A 1 163 ? -38.766 -1.729 51.320 1.00 62.25 163 GLY A CA 1
ATOM 1335 C C . GLY A 1 163 ? -39.800 -0.724 51.835 1.00 62.25 163 GLY A C 1
ATOM 1336 O O . GLY A 1 163 ? -39.981 -0.601 53.044 1.00 62.25 163 GLY A O 1
ATOM 1337 N N . SER A 1 164 ? -40.531 -0.054 50.938 1.00 57.09 164 SER A N 1
ATOM 1338 C CA . SER A 1 164 ? -41.578 0.905 51.315 1.00 57.09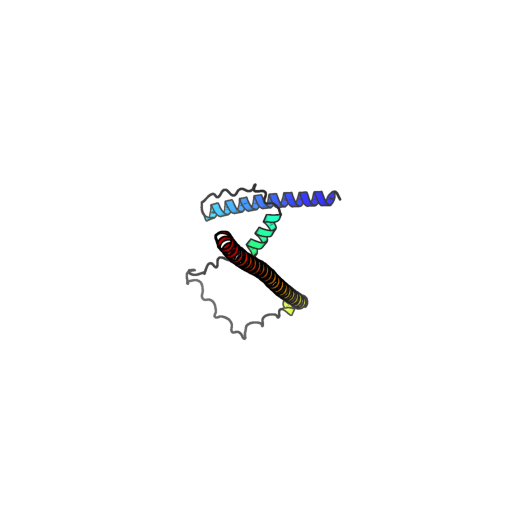 164 SER A CA 1
ATOM 1339 C C . SER A 1 164 ? -42.788 0.231 51.980 1.00 57.09 164 SER A C 1
ATOM 1341 O O . SER A 1 164 ? -43.324 0.761 52.952 1.00 57.09 164 SER A O 1
ATOM 1343 N N . ILE A 1 165 ? -43.162 -0.978 51.545 1.00 57.81 165 ILE A N 1
ATOM 1344 C CA . ILE A 1 165 ? -44.278 -1.744 52.128 1.00 57.81 165 ILE A CA 1
ATOM 1345 C C . ILE A 1 165 ? -43.950 -2.235 53.552 1.00 57.81 165 ILE A C 1
ATOM 1347 O O . ILE A 1 165 ? -44.804 -2.189 54.438 1.00 57.81 165 ILE A O 1
ATOM 1351 N N . ILE A 1 166 ? -42.704 -2.650 53.813 1.00 58.59 166 ILE A N 1
ATOM 1352 C CA . ILE A 1 166 ? -42.282 -3.156 55.135 1.00 58.59 166 ILE A CA 1
ATOM 1353 C C . ILE A 1 166 ? -42.243 -2.041 56.194 1.00 58.59 166 ILE A C 1
ATOM 1355 O O . ILE A 1 166 ? -42.541 -2.295 57.362 1.00 58.59 166 ILE A O 1
ATOM 1359 N N . VAL A 1 167 ? -41.902 -0.805 55.813 1.00 58.56 167 VAL A N 1
ATOM 1360 C CA . VAL A 1 167 ? -41.869 0.330 56.755 1.00 58.56 167 VAL A CA 1
ATOM 1361 C C . VAL A 1 167 ? -43.279 0.730 57.200 1.00 58.56 167 VAL A C 1
ATOM 1363 O O . VAL A 1 167 ? -43.470 1.059 58.367 1.00 58.56 167 VAL A O 1
ATOM 1366 N N . ILE A 1 168 ? -44.281 0.631 56.321 1.00 56.12 168 ILE A N 1
ATOM 1367 C CA . ILE A 1 168 ? -45.675 0.964 56.658 1.00 56.12 168 ILE A CA 1
ATOM 1368 C C . ILE A 1 168 ? -46.278 -0.074 57.626 1.00 56.12 168 ILE A C 1
ATOM 1370 O O . ILE A 1 168 ? -46.982 0.299 58.559 1.00 56.12 168 ILE A O 1
ATOM 1374 N N . LEU A 1 169 ? -45.936 -1.360 57.481 1.00 53.47 169 LEU A N 1
ATOM 1375 C CA . LEU A 1 169 ? -46.427 -2.444 58.350 1.00 53.47 169 LEU A CA 1
ATOM 1376 C C . LEU A 1 169 ? -45.808 -2.481 59.759 1.00 53.47 169 LEU A C 1
ATOM 1378 O O . LEU A 1 169 ? -46.336 -3.168 60.624 1.00 53.47 169 LEU A O 1
ATOM 1382 N N . LYS A 1 170 ? -44.698 -1.775 60.011 1.00 52.12 170 LYS A N 1
ATOM 1383 C CA . LYS A 1 170 ? -44.050 -1.713 61.339 1.00 52.12 170 LYS A CA 1
ATOM 1384 C C . LYS A 1 170 ? -44.506 -0.537 62.209 1.00 52.12 170 LYS A C 1
ATOM 1386 O O . LYS A 1 170 ? -44.076 -0.447 63.355 1.00 52.12 170 LYS A O 1
ATOM 1391 N N . ILE A 1 171 ? -45.306 0.375 61.656 1.00 52.09 171 ILE A N 1
ATOM 1392 C CA . ILE A 1 171 ? -45.759 1.610 62.322 1.00 52.09 171 ILE A CA 1
ATOM 1393 C C . ILE A 1 171 ? -47.261 1.536 62.691 1.00 52.09 171 ILE A C 1
ATOM 1395 O O . ILE A 1 171 ? -47.781 2.448 63.326 1.00 52.09 171 ILE A O 1
ATOM 1399 N N . SER A 1 172 ? -47.956 0.445 62.343 1.00 46.06 172 SER A N 1
ATOM 1400 C CA . SER A 1 172 ? -49.319 0.123 62.817 1.00 46.06 172 SER A CA 1
ATOM 1401 C C . SER A 1 172 ? -49.276 -0.976 63.871 1.00 46.06 172 SER A C 1
ATOM 1403 O O . SER A 1 172 ? -50.111 -0.919 64.796 1.00 46.06 172 SER A O 1
#

Radius of gyration: 38.01 Å; chains: 1; bounding box: 86×49×112 Å

Sequence (172 aa):
MKDLHEVNERVKNKTLELRRERVRLIQEKVKELWGTEIELDSTLRFQDQDLEQIAKAAVSEGDVIRVDGDELDAERAGTPPPLSDEELAPLPSNTVIFGKMYDDYQKQLDDLSKQHQEEMEQFMREQESNTKKINDNLQDKLMARRQRRARMKVEETEKNSSGSIIVILKIS

Foldseek 3Di:
DVVVVVVVVVVVVVVLVVQVVVVVVVQVVCCVPPVDGDDDDSPPPDDVVVVVVVVVVVVVPPPPVPPVPDDDDPPDDDDDPDDDPVPDDPDDDPCVVPNPVVVVVVVVVVVVVVVVVVVVVVVVVVVVVVVVVVVVVVVVVVVVVVVVVVVVVVVVVVVVVVVVVVVVVVVD

Organism: Halocaridina rubra (NCBI:txid373956)